Protein AF-A0A961IAP4-F1 (afdb_monomer_lite)

Foldseek 3Di:
DDDDDDDDDDPQWDPVQWDWDDDPRDIDIDTDGHDDDDDDDDDDDD

Sequence (46 aa):
GEFERHFRLPEKADSQQISASSEHGVLRIRIGKSAKAQPRRITVNH

pLDDT: mean 91.45, std 5.81, range [73.56, 98.25]

Structure (mmCIF, N/CA/C/O backbone):
data_AF-A0A961IAP4-F1
#
_entry.id   AF-A0A961IAP4-F1
#
loop_
_atom_site.group_PDB
_atom_site.id
_atom_site.type_symbol
_atom_site.label_atom_id
_atom_site.label_alt_id
_atom_site.label_comp_id
_atom_site.label_asym_id
_atom_site.label_entity_id
_atom_site.label_seq_id
_atom_site.pdbx_PDB_ins_code
_atom_site.Cartn_x
_atom_site.Cartn_y
_atom_site.Cartn_z
_atom_site.occupancy
_atom_site.B_iso_or_equiv
_atom_site.auth_seq_id
_atom_site.auth_comp_id
_atom_site.auth_asym_id
_atom_site.auth_atom_id
_atom_site.pdbx_PDB_model_num
ATOM 1 N N . GLY A 1 1 ? 11.762 5.829 -22.932 1.00 85.81 1 GLY A N 1
ATOM 2 C CA . GLY A 1 1 ? 10.491 6.505 -22.622 1.00 85.81 1 GLY A CA 1
ATOM 3 C C . GLY A 1 1 ? 10.217 6.333 -21.150 1.00 85.81 1 GLY A C 1
ATOM 4 O O . GLY A 1 1 ? 10.584 5.296 -20.612 1.00 85.81 1 GLY A O 1
ATOM 5 N N . GLU A 1 2 ? 9.645 7.342 -20.511 1.00 94.81 2 GLU A N 1
ATOM 6 C CA . GLU A 1 2 ? 9.285 7.320 -19.091 1.00 94.81 2 GLU A CA 1
ATOM 7 C C . GLU A 1 2 ? 7.834 6.848 -18.922 1.00 94.81 2 GLU A C 1
ATOM 9 O O . GLU A 1 2 ? 7.003 7.070 -19.806 1.00 94.81 2 GLU A O 1
ATOM 14 N N . PHE A 1 3 ? 7.536 6.147 -17.828 1.00 93.56 3 PHE A N 1
ATOM 15 C CA . PHE A 1 3 ? 6.211 5.590 -17.561 1.00 93.56 3 PHE A CA 1
ATOM 16 C C . PHE A 1 3 ? 5.841 5.784 -16.094 1.00 93.56 3 PHE A C 1
ATOM 18 O O . PHE A 1 3 ? 6.548 5.312 -15.207 1.00 93.56 3 PHE A O 1
ATOM 25 N N . GLU A 1 4 ? 4.694 6.411 -15.854 1.00 95.56 4 GLU A N 1
ATOM 26 C CA . GLU A 1 4 ? 4.143 6.639 -14.522 1.00 95.56 4 GLU A CA 1
ATOM 27 C C . GLU A 1 4 ? 2.660 6.249 -14.500 1.00 95.56 4 GLU A C 1
ATOM 29 O O . GLU A 1 4 ? 1.911 6.518 -15.444 1.00 95.56 4 GLU A O 1
ATOM 34 N N . ARG A 1 5 ? 2.217 5.596 -13.418 1.00 93.56 5 ARG A N 1
ATOM 35 C CA . ARG A 1 5 ? 0.799 5.309 -13.176 1.00 93.56 5 ARG A CA 1
ATOM 36 C C . ARG A 1 5 ? 0.426 5.562 -11.728 1.00 93.56 5 ARG A C 1
ATOM 38 O O . ARG A 1 5 ? 0.970 4.942 -10.820 1.00 93.56 5 ARG A O 1
ATOM 45 N N . HIS A 1 6 ? -0.605 6.378 -11.546 1.00 96.00 6 HIS A N 1
ATOM 46 C CA . HIS A 1 6 ? -1.241 6.602 -10.258 1.00 96.00 6 HIS A CA 1
ATOM 47 C C . HIS A 1 6 ? -2.558 5.836 -10.153 1.00 96.00 6 HIS A C 1
ATOM 49 O O . HIS A 1 6 ? -3.364 5.802 -11.085 1.00 96.00 6 HIS A O 1
ATOM 55 N N . PHE A 1 7 ? -2.786 5.243 -8.986 1.00 92.50 7 PHE A N 1
ATOM 56 C CA . PHE A 1 7 ? -4.019 4.546 -8.644 1.00 92.50 7 PHE A CA 1
ATOM 57 C C . PHE A 1 7 ? -4.541 5.096 -7.324 1.00 92.50 7 PHE A C 1
ATOM 59 O O . PHE A 1 7 ? -3.782 5.264 -6.373 1.00 92.50 7 PHE A O 1
ATOM 66 N N . ARG A 1 8 ? -5.848 5.349 -7.248 1.00 95.19 8 ARG A N 1
ATOM 67 C CA . ARG A 1 8 ? -6.498 5.645 -5.970 1.00 95.19 8 AR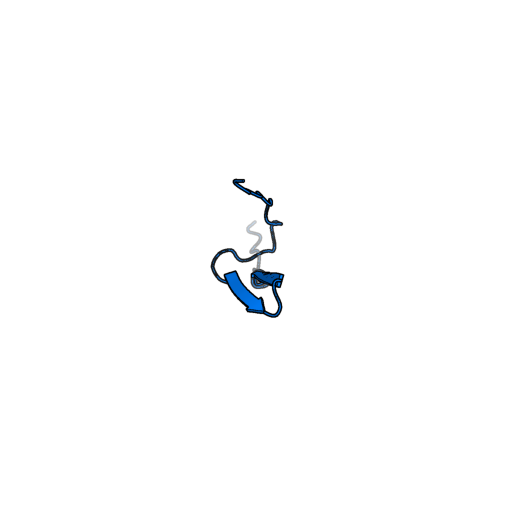G A CA 1
ATOM 68 C C . ARG A 1 8 ? -6.811 4.340 -5.260 1.00 95.19 8 ARG A C 1
ATOM 70 O O . ARG A 1 8 ? -7.473 3.472 -5.829 1.00 95.19 8 ARG A O 1
ATOM 77 N N . LEU A 1 9 ? -6.338 4.216 -4.026 1.00 93.56 9 LEU A N 1
ATOM 78 C CA . LEU A 1 9 ? -6.662 3.068 -3.193 1.00 93.56 9 LEU A CA 1
ATOM 79 C C . LEU A 1 9 ? -8.110 3.179 -2.695 1.00 93.56 9 LEU A C 1
ATOM 81 O O . LEU A 1 9 ? -8.546 4.274 -2.335 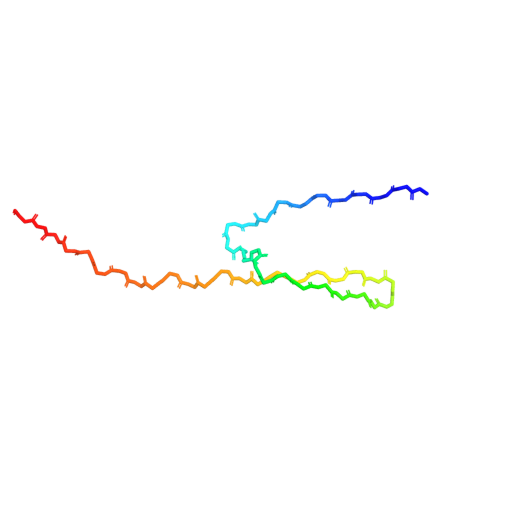1.00 93.56 9 LEU A O 1
ATOM 85 N N . PRO A 1 10 ? -8.869 2.071 -2.682 1.00 91.25 10 PRO A N 1
ATOM 86 C CA . PRO A 1 10 ? -10.187 2.053 -2.069 1.00 91.25 10 PRO A CA 1
ATOM 87 C C . PRO A 1 10 ? -10.069 2.171 -0.544 1.00 91.25 10 PRO A C 1
ATOM 89 O O . PRO A 1 10 ? -9.061 1.786 0.039 1.00 91.25 10 PRO A O 1
ATOM 92 N N . GLU A 1 11 ? -11.138 2.615 0.117 1.00 88.94 11 GLU A N 1
ATOM 93 C CA . GLU A 1 11 ? -11.174 2.852 1.573 1.00 88.94 11 GLU A CA 1
ATOM 94 C C . GLU A 1 11 ? -10.788 1.624 2.420 1.00 88.94 11 GLU A C 1
ATOM 96 O O . GLU A 1 11 ? -10.222 1.751 3.498 1.00 88.94 11 GLU A O 1
ATOM 101 N N . LYS A 1 12 ? -11.074 0.416 1.920 1.00 90.12 12 LYS A N 1
ATOM 102 C CA . LYS A 1 12 ? -10.796 -0.857 2.609 1.00 90.12 12 LYS A CA 1
ATOM 103 C C . LYS A 1 12 ? -9.438 -1.468 2.255 1.00 90.12 12 LYS A C 1
ATOM 105 O O . LYS A 1 12 ? -9.230 -2.652 2.524 1.00 90.12 12 LYS A O 1
ATOM 110 N N . ALA A 1 13 ? -8.565 -0.732 1.575 1.00 93.19 13 ALA A N 1
ATOM 111 C CA . ALA A 1 13 ? -7.194 -1.157 1.334 1.00 93.19 13 ALA A CA 1
ATOM 112 C C . ALA A 1 13 ? -6.292 -0.689 2.481 1.00 93.19 13 ALA A C 1
ATOM 114 O O . ALA A 1 13 ? -6.367 0.457 2.917 1.00 93.19 13 ALA A O 1
ATOM 115 N N . ASP A 1 14 ? -5.424 -1.576 2.951 1.00 92.81 14 ASP A N 1
ATOM 116 C CA . ASP A 1 14 ? -4.422 -1.267 3.963 1.00 92.81 14 ASP A CA 1
ATOM 117 C C . ASP A 1 14 ? -3.099 -0.889 3.286 1.00 92.81 14 ASP A C 1
ATOM 119 O O . ASP A 1 14 ? -2.404 -1.736 2.718 1.00 92.81 14 ASP A O 1
ATOM 123 N N . SER A 1 15 ? -2.754 0.399 3.338 1.00 89.12 15 SER A N 1
ATOM 124 C CA . SER A 1 15 ? -1.523 0.933 2.748 1.00 89.12 15 SER A CA 1
ATOM 125 C C . SER A 1 15 ? -0.252 0.496 3.478 1.00 89.12 15 SER A C 1
ATOM 127 O O . SER A 1 15 ? 0.832 0.621 2.915 1.00 89.12 15 SER A O 1
ATOM 129 N N . GLN A 1 16 ? -0.357 -0.048 4.693 1.00 92.12 16 GLN A N 1
ATOM 130 C CA . GLN A 1 16 ? 0.785 -0.620 5.407 1.00 92.12 16 GLN A CA 1
ATOM 131 C C . GLN A 1 16 ? 1.083 -2.056 4.957 1.00 92.12 16 GLN A C 1
ATOM 133 O O . GLN A 1 16 ? 2.175 -2.564 5.193 1.00 92.12 16 GLN A O 1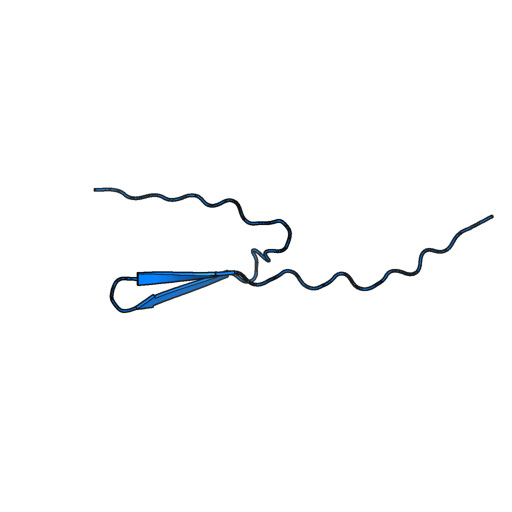
ATOM 138 N N . GLN A 1 17 ? 0.140 -2.708 4.270 1.00 92.94 17 GLN A N 1
ATOM 139 C CA . GLN A 1 17 ? 0.261 -4.082 3.779 1.00 92.94 17 GLN A CA 1
ATOM 140 C C . GLN A 1 17 ? 0.421 -4.137 2.256 1.00 92.94 17 GLN A C 1
ATOM 142 O O . GLN A 1 17 ? -0.298 -4.860 1.559 1.00 92.94 17 GLN A O 1
ATOM 147 N N . ILE A 1 18 ? 1.367 -3.365 1.723 1.00 94.88 18 ILE A N 1
ATOM 148 C CA . ILE A 1 18 ? 1.704 -3.366 0.296 1.00 94.88 18 ILE A CA 1
ATOM 149 C C . ILE A 1 18 ? 2.894 -4.300 0.054 1.00 94.88 18 ILE A C 1
ATOM 151 O O . ILE A 1 18 ? 3.904 -4.236 0.748 1.00 94.88 18 ILE A O 1
ATOM 155 N N . SER A 1 19 ? 2.796 -5.154 -0.965 1.00 96.56 19 SER A N 1
ATOM 156 C CA . SER A 1 19 ? 3.916 -5.962 -1.460 1.00 96.56 19 SER A CA 1
ATOM 157 C C . SER A 1 19 ? 3.964 -5.955 -2.985 1.00 96.56 19 SER A C 1
ATOM 159 O O . SER A 1 19 ? 2.935 -5.838 -3.656 1.00 96.56 19 SER A O 1
ATOM 161 N N . ALA A 1 20 ? 5.164 -6.090 -3.544 1.00 97.25 20 ALA A N 1
ATOM 162 C CA . ALA A 1 20 ? 5.391 -6.111 -4.981 1.00 97.25 20 ALA A CA 1
ATOM 163 C C . ALA A 1 20 ? 6.288 -7.290 -5.368 1.00 97.25 20 ALA A C 1
ATOM 165 O O . ALA A 1 20 ? 7.212 -7.652 -4.646 1.00 97.25 20 ALA A O 1
ATOM 166 N N . SER A 1 21 ? 6.004 -7.888 -6.520 1.00 97.88 21 SER A N 1
ATOM 167 C CA . SER A 1 21 ? 6.809 -8.953 -7.122 1.00 97.88 21 SER A CA 1
ATOM 168 C C . SER A 1 21 ? 6.809 -8.778 -8.633 1.00 97.88 21 SER A C 1
ATOM 170 O O . SER A 1 21 ? 5.760 -8.459 -9.194 1.00 97.88 21 SER A O 1
ATOM 172 N N . SER A 1 22 ? 7.947 -9.008 -9.281 1.00 97.75 22 SER A N 1
ATOM 173 C CA . SER A 1 22 ? 8.072 -8.969 -10.738 1.00 97.75 22 SER A CA 1
ATOM 174 C C . SER A 1 22 ? 8.475 -10.343 -11.249 1.00 97.75 22 SER A C 1
ATOM 176 O O . SER A 1 22 ? 9.410 -10.943 -10.723 1.00 97.75 22 SER A O 1
ATOM 178 N N . GLU A 1 23 ? 7.760 -10.846 -12.249 1.00 98.25 23 GLU A N 1
ATOM 179 C CA . GLU A 1 23 ? 7.992 -12.170 -12.820 1.00 98.25 23 GLU A CA 1
ATOM 180 C C . GLU A 1 23 ? 7.549 -12.181 -14.287 1.00 98.25 23 GLU A C 1
ATOM 182 O O . GLU A 1 23 ? 6.503 -11.625 -14.619 1.00 98.25 23 GLU A O 1
ATOM 187 N N . HIS A 1 24 ? 8.359 -12.771 -15.173 1.00 98.00 24 HIS A N 1
ATOM 188 C CA . HIS A 1 24 ? 8.093 -12.849 -16.620 1.00 98.00 24 HIS A CA 1
ATOM 189 C C . HIS A 1 24 ? 7.686 -11.509 -17.269 1.00 98.00 24 HIS A C 1
ATOM 191 O O . HIS A 1 24 ? 6.827 -11.461 -18.145 1.00 98.00 24 HIS A O 1
ATOM 197 N N . GLY A 1 25 ? 8.297 -10.404 -16.827 1.00 96.88 25 GLY A N 1
ATOM 198 C CA . GLY A 1 25 ? 8.012 -9.064 -17.353 1.00 96.88 25 GLY A CA 1
ATOM 199 C C . GLY A 1 25 ? 6.728 -8.420 -16.820 1.00 96.88 25 GLY A C 1
ATOM 200 O O . GLY A 1 25 ? 6.332 -7.367 -17.314 1.00 96.88 25 GLY A O 1
ATOM 201 N N . VAL A 1 26 ? 6.081 -9.006 -15.807 1.00 97.62 26 VAL A N 1
ATOM 202 C CA . VAL A 1 26 ? 4.854 -8.476 -15.202 1.00 97.62 26 VAL A CA 1
ATOM 203 C C . VAL A 1 26 ? 5.106 -8.048 -13.760 1.00 97.62 26 VAL A C 1
ATOM 205 O O . VAL A 1 26 ? 5.464 -8.860 -12.907 1.00 97.62 26 VAL A O 1
ATOM 208 N N . LEU A 1 27 ? 4.840 -6.774 -13.467 1.00 97.38 27 LEU A N 1
ATOM 209 C CA . LEU A 1 27 ? 4.804 -6.250 -12.105 1.00 97.38 27 LEU A CA 1
ATOM 210 C C . LEU A 1 27 ? 3.451 -6.569 -11.457 1.00 97.38 27 LEU A C 1
ATOM 212 O O . LEU A 1 27 ? 2.403 -6.094 -11.896 1.00 97.38 27 LEU A O 1
ATOM 216 N N . ARG A 1 28 ? 3.474 -7.343 -10.373 1.00 97.44 28 ARG A N 1
ATOM 217 C CA . ARG A 1 28 ? 2.307 -7.661 -9.548 1.00 97.44 28 ARG A CA 1
ATOM 218 C C . ARG A 1 28 ? 2.406 -6.931 -8.213 1.00 97.44 28 ARG A C 1
ATOM 220 O O . ARG A 1 28 ? 3.308 -7.209 -7.427 1.00 97.44 28 ARG A O 1
ATOM 227 N N . ILE A 1 29 ? 1.443 -6.053 -7.945 1.00 95.69 29 ILE A N 1
ATOM 228 C CA . ILE A 1 29 ? 1.294 -5.336 -6.672 1.00 95.69 29 ILE A CA 1
ATOM 229 C C . ILE A 1 29 ? 0.119 -5.957 -5.909 1.00 95.69 29 ILE A C 1
ATOM 231 O O . ILE A 1 29 ? -0.976 -6.091 -6.455 1.00 95.69 29 ILE A O 1
ATOM 235 N N . ARG A 1 30 ? 0.340 -6.359 -4.655 1.00 95.75 30 ARG A N 1
ATOM 236 C CA . ARG A 1 30 ? -0.700 -6.839 -3.735 1.00 95.75 30 ARG A CA 1
ATOM 237 C C . ARG A 1 30 ? -0.864 -5.832 -2.607 1.00 95.75 30 ARG A C 1
ATOM 239 O O . ARG A 1 30 ? 0.126 -5.400 -2.024 1.00 95.75 30 ARG A O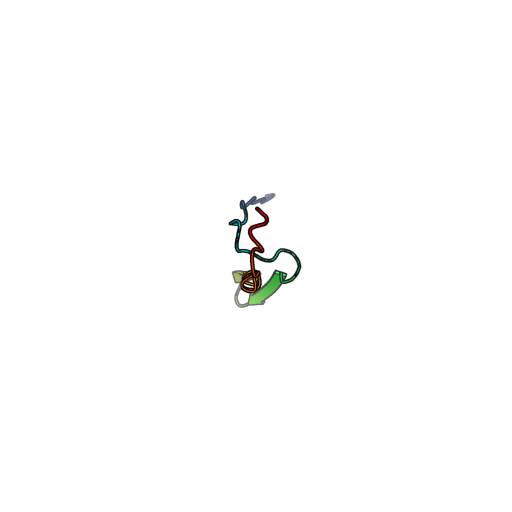 1
ATOM 246 N N . ILE A 1 31 ? -2.111 -5.500 -2.296 1.00 96.00 31 ILE A N 1
ATOM 247 C CA . ILE A 1 31 ? -2.470 -4.579 -1.219 1.00 96.00 31 ILE A CA 1
ATOM 248 C C . ILE A 1 31 ? -3.440 -5.313 -0.301 1.00 96.00 31 ILE A C 1
ATOM 250 O O . ILE A 1 31 ? -4.455 -5.843 -0.768 1.00 96.00 31 ILE A O 1
ATOM 254 N N . GLY A 1 32 ? -3.092 -5.397 0.981 1.00 94.06 32 GLY A N 1
ATOM 255 C CA . GLY A 1 32 ? -3.919 -6.026 2.003 1.00 94.06 32 GLY A CA 1
ATOM 256 C C . GLY A 1 32 ? -5.281 -5.346 2.136 1.00 94.06 32 GLY A C 1
ATOM 257 O O . GLY A 1 32 ? -5.457 -4.176 1.796 1.00 94.06 32 GLY A O 1
ATOM 258 N N . LYS A 1 33 ? -6.272 -6.090 2.630 1.00 92.94 33 LYS A N 1
ATOM 259 C CA . LYS A 1 33 ? -7.552 -5.502 3.040 1.00 92.94 33 LYS A CA 1
ATOM 260 C C . LYS A 1 33 ? -7.421 -5.009 4.475 1.00 92.94 33 LYS A C 1
ATOM 262 O O . LYS A 1 33 ? -6.883 -5.731 5.308 1.00 92.94 33 LYS A O 1
ATOM 267 N N . SER A 1 34 ? -7.986 -3.845 4.772 1.00 88.94 34 SER A N 1
ATOM 268 C CA . SER A 1 34 ? -8.073 -3.329 6.136 1.00 88.94 34 SER A CA 1
ATOM 269 C C . SER A 1 34 ? -8.777 -4.336 7.046 1.00 88.94 34 SER A C 1
ATOM 271 O O . SER A 1 34 ? -9.759 -4.980 6.650 1.00 88.94 34 SER A O 1
ATOM 273 N N . ALA A 1 35 ? -8.289 -4.461 8.280 1.00 85.62 35 ALA A N 1
ATOM 274 C CA . ALA A 1 35 ? -8.926 -5.296 9.289 1.00 85.62 35 ALA A CA 1
ATOM 275 C C . ALA A 1 35 ? -10.386 -4.865 9.502 1.00 85.62 35 ALA A C 1
ATOM 277 O O . ALA A 1 35 ? -10.712 -3.675 9.498 1.00 85.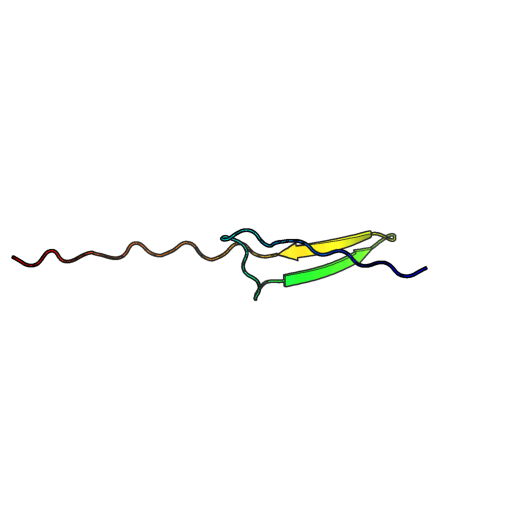62 35 ALA A O 1
ATOM 278 N N . LYS A 1 36 ? -11.289 -5.836 9.691 1.00 82.19 36 LYS A N 1
ATOM 279 C CA . LYS A 1 36 ? -12.685 -5.522 10.014 1.00 82.19 36 LYS A CA 1
ATOM 280 C C . LYS A 1 36 ? -12.732 -4.766 11.341 1.00 82.19 36 LYS A C 1
ATOM 282 O O . LYS A 1 36 ? -12.118 -5.194 12.317 1.00 82.19 36 LYS A O 1
ATOM 287 N N . ALA A 1 37 ? -13.501 -3.680 11.378 1.00 78.50 37 ALA A N 1
ATOM 288 C CA . ALA A 1 37 ? -13.796 -3.001 12.629 1.00 78.50 37 ALA A CA 1
ATOM 289 C C . ALA A 1 37 ? -14.461 -3.987 13.599 1.00 78.50 37 ALA A C 1
ATOM 291 O O . ALA A 1 37 ? -15.392 -4.707 13.228 1.00 78.50 37 ALA A O 1
ATOM 292 N N . GLN A 1 38 ? -13.973 -4.026 14.837 1.00 81.62 38 GLN A N 1
ATOM 293 C CA . GLN A 1 38 ? -14.625 -4.793 15.889 1.00 81.62 38 GLN A CA 1
ATOM 294 C C . GLN A 1 38 ? -15.933 -4.090 16.281 1.00 81.62 38 GLN A C 1
ATOM 296 O O . GLN A 1 38 ? -15.957 -2.854 16.343 1.00 81.62 38 GLN A O 1
ATOM 301 N N . PRO A 1 39 ? -17.019 -4.838 16.536 1.00 83.38 39 PRO A N 1
ATOM 302 C CA . PRO A 1 39 ? -18.264 -4.245 17.003 1.00 83.38 39 PRO A CA 1
ATOM 303 C C . PRO A 1 39 ? -18.008 -3.487 18.311 1.00 83.38 39 PRO A C 1
ATOM 305 O O . PRO A 1 39 ? -17.450 -4.032 19.260 1.00 83.38 39 PRO A O 1
ATOM 308 N N . ARG A 1 40 ? -18.400 -2.212 18.355 1.00 81.75 40 ARG A N 1
ATOM 309 C CA . ARG A 1 40 ? -18.295 -1.373 19.555 1.00 81.75 40 ARG A CA 1
ATOM 310 C C . ARG A 1 40 ? -19.653 -1.346 20.247 1.00 81.75 40 ARG A C 1
ATOM 312 O O . ARG A 1 40 ? -20.660 -1.063 19.602 1.00 81.75 40 ARG A O 1
ATOM 319 N N . ARG A 1 41 ? -19.690 -1.635 21.552 1.00 85.25 41 ARG A N 1
ATOM 320 C CA . ARG A 1 41 ? -20.900 -1.444 22.365 1.00 85.25 41 ARG A CA 1
ATOM 321 C C . ARG A 1 41 ? -21.130 0.056 22.531 1.00 85.25 41 ARG A C 1
ATOM 323 O O . ARG A 1 41 ? -20.251 0.749 23.031 1.00 85.25 41 ARG A O 1
ATOM 330 N N . ILE A 1 42 ? -22.288 0.543 22.100 1.00 86.38 42 ILE A N 1
ATOM 331 C CA . ILE A 1 42 ? -22.690 1.936 22.305 1.00 86.38 42 ILE A CA 1
ATOM 332 C C . ILE A 1 42 ? -23.556 1.981 23.566 1.00 86.38 42 ILE A C 1
ATOM 334 O O . ILE A 1 42 ? -24.618 1.361 23.607 1.00 86.38 42 ILE A O 1
ATOM 338 N N . THR A 1 43 ? -23.080 2.663 24.607 1.00 89.50 43 THR A N 1
ATOM 339 C CA . THR A 1 43 ? -23.869 2.926 25.818 1.00 89.50 43 THR A CA 1
ATOM 340 C C . THR A 1 43 ? -24.786 4.116 25.549 1.00 89.50 43 THR A C 1
ATOM 342 O O . THR A 1 43 ? -24.303 5.192 25.203 1.00 89.50 43 THR A O 1
ATOM 345 N 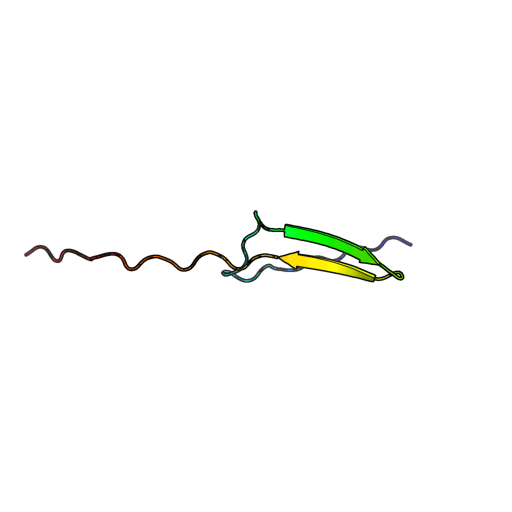N . VAL A 1 44 ? -26.098 3.925 25.687 1.00 88.75 44 VAL A N 1
ATOM 346 C CA . VAL A 1 44 ? -27.080 5.017 25.646 1.00 88.75 44 VAL A CA 1
ATOM 347 C C . VAL A 1 44 ? -27.279 5.505 27.078 1.00 88.75 44 VAL A C 1
ATOM 349 O O . VAL A 1 44 ? -27.718 4.728 27.924 1.00 88.75 44 VAL A O 1
ATOM 352 N N . ASN A 1 45 ? -26.932 6.764 27.346 1.00 85.69 45 ASN A N 1
ATOM 353 C CA . ASN A 1 45 ? -27.202 7.410 28.630 1.00 85.69 45 ASN A CA 1
ATOM 354 C C . ASN A 1 45 ? -28.540 8.159 28.544 1.00 85.69 45 ASN A C 1
ATOM 356 O O . ASN A 1 45 ? -28.818 8.786 27.520 1.00 85.69 45 ASN A O 1
ATOM 360 N N . HIS A 1 46 ? -29.343 8.058 29.604 1.00 73.56 46 HIS A N 1
ATOM 361 C CA . HIS A 1 46 ? -30.556 8.851 29.828 1.00 73.56 46 HIS A CA 1
ATOM 362 C C . HIS A 1 46 ? -30.213 10.131 30.597 1.00 73.56 46 HIS A C 1
ATOM 364 O O . HIS A 1 46 ? -29.236 10.093 31.380 1.00 73.56 46 HIS A O 1
#

Secondary structure (DSSP, 8-state):
-------PPPTTEEEEEEEEEEETTEEEEEEEEPPPPPPPP-PPP-

Radius of gyration: 18.4 Å; chains: 1; bounding box: 41×22×52 Å